Protein AF-0000000069866819 (afdb_homodimer)

pLDDT: mean 86.6, std 23.13, range [26.38, 98.94]

Solvent-accessible surface area (backbone atoms only — not comparable to full-atom values): 10575 Å² total; per-residue (Å²): 104,40,46,64,58,57,55,51,48,28,51,76,70,74,45,50,61,60,54,51,21,52,51,38,33,73,73,73,48,77,54,51,44,69,57,50,51,35,34,60,70,63,78,38,82,51,36,45,66,50,51,52,52,51,32,62,76,64,64,53,52,73,68,51,49,40,44,28,70,35,28,75,71,66,68,28,83,73,64,70,70,72,66,75,50,72,69,54,57,72,69,101,103,41,46,65,59,56,56,51,48,29,50,76,71,74,46,49,61,60,53,50,21,51,50,37,33,73,73,72,48,75,50,50,43,69,56,50,51,36,33,60,69,62,77,39,83,52,36,46,67,52,51,53,51,52,31,62,78,64,63,53,52,72,66,52,50,40,44,28,70,37,29,75,70,65,68,30,84,73,66,69,70,74,64,78,48,74,67,56,61,71,70,102

Nearest PDB structures (foldseek):
  6tri-assembly1_B  TM=8.977E-01  e=1.280E-01  Lactococcus phage TP901-1
  4yv6-assembly2_D  TM=6.745E-01  e=4.576E-01  Streptococcus dysgalactiae
  3u3w-assembly1_B  TM=6.789E-01  e=4.320E+00  Bacillus thuringiensis Bt407
  6tri-assembly1_B  TM=8.978E-01  e=9.702E-02  Lactococcus phage TP901-1
  4yv6-assembly2_D  TM=6.742E-01  e=4.676E-01  Streptococcus dysgalactiae

Radius of gyration: 17.64 Å; Cα contacts (8 Å, |Δi|>4): 171; chains: 2; bounding box: 29×53×37 Å

Foldseek 3Di:
DALVVLVVLCVVVVHDLQVVQVVCVVVPRHDHSVRVVCCSVVNDPDDPVRLVVSCVVSVPDPVRSCCRRPVVVVVPPPDPPPPCPVVVVVVD/DALVVLVVLCVVVVHDLQVVQVVCVVVPRHDHSVRVVCCSVVNDDDDPVRLVVSCVVSVPDPVRSCCRRPVVVVPPPPDPPPPCPVVPVVVD

Organism: Enterococcus faecalis (strain ATCC 700802 / V583) (NCBI:txid226185)

Sequence (184 aa):
MESNLIHSKLKMKGKNVEWLANEMTAYGQPISASTIYKKLKGEVVFKASDIKLISQLLDFNNEEIMTIFFSELVSKKTHISVERIVMNEKKYMESNLIHSKLKMKGKNVEWLANEMTAYGQPISASTIYKKLKGEVVFKASDIKLISQLLDFNNEEIMTIFFSELVSKKTHISVERIVMNEKKY

Structure (mmCIF, N/CA/C/O backbone):
data_AF-0000000069866819-model_v1
#
loop_
_entity.id
_entity.type
_entity.pdbx_description
1 polymer 'XRE family transcriptional regulator'
#
loop_
_atom_site.group_PDB
_atom_site.id
_atom_site.type_symbol
_atom_site.label_atom_id
_atom_site.label_alt_id
_atom_site.label_comp_id
_atom_site.label_asym_id
_atom_site.label_entity_id
_atom_site.label_seq_id
_atom_site.pdbx_PDB_ins_code
_atom_site.Cartn_x
_atom_site.Cartn_y
_atom_site.Cartn_z
_atom_site.occupancy
_atom_site.B_iso_or_equiv
_atom_site.auth_seq_id
_atom_site.auth_comp_id
_atom_site.auth_asym_id
_atom_site.auth_atom_id
_atom_site.pdbx_PDB_model_num
ATOM 1 N N . MET A 1 1 ? -0.366 -2.434 11.078 1 91.75 1 MET A N 1
ATOM 2 C CA . MET A 1 1 ? 0.025 -1.054 10.812 1 91.75 1 MET A CA 1
ATOM 3 C C . MET A 1 1 ? 0.403 -0.333 12.102 1 91.75 1 MET A C 1
ATOM 5 O O . MET A 1 1 ? -0.239 -0.526 13.133 1 91.75 1 MET A O 1
ATOM 9 N N . GLU A 1 2 ? 1.442 0.562 12.055 1 94.5 2 GLU A N 1
ATOM 10 C CA . GLU A 1 2 ? 1.855 1.392 13.18 1 94.5 2 GLU A CA 1
ATOM 11 C C . GLU A 1 2 ? 1.483 2.854 12.953 1 94.5 2 GLU A C 1
ATOM 13 O O . GLU A 1 2 ? 2.293 3.637 12.453 1 94.5 2 GLU A O 1
ATOM 18 N N . SER A 1 3 ? 0.307 3.201 13.344 1 97.06 3 SER A N 1
ATOM 19 C CA . SER A 1 3 ? -0.25 4.5 12.984 1 97.06 3 SER A CA 1
ATOM 20 C C . SER A 1 3 ? 0.337 5.613 13.844 1 97.06 3 SER A C 1
ATOM 22 O O . SER A 1 3 ? 0.206 6.793 13.516 1 97.06 3 SER A O 1
ATOM 24 N N . ASN A 1 4 ? 0.993 5.262 14.938 1 97.25 4 ASN A N 1
ATOM 25 C CA . ASN A 1 4 ? 1.521 6.262 15.859 1 97.25 4 ASN A CA 1
ATOM 26 C C . ASN A 1 4 ? 2.51 7.199 15.164 1 97.25 4 ASN A C 1
ATOM 28 O O . ASN A 1 4 ? 2.592 8.383 15.508 1 97.25 4 ASN A O 1
ATOM 32 N N . LEU A 1 5 ? 3.203 6.656 14.227 1 97.5 5 LEU A N 1
ATOM 33 C CA . LEU A 1 5 ? 4.184 7.469 13.508 1 97.5 5 LEU A CA 1
ATOM 34 C C . LEU A 1 5 ? 3.496 8.539 12.672 1 97.5 5 LEU A C 1
ATOM 36 O O . LEU A 1 5 ? 4.027 9.641 12.5 1 97.5 5 LEU A O 1
ATOM 40 N N . ILE A 1 6 ? 2.273 8.297 12.133 1 98.62 6 ILE A N 1
ATOM 41 C CA . ILE A 1 6 ? 1.514 9.297 11.383 1 98.62 6 ILE A CA 1
ATOM 42 C C . ILE A 1 6 ? 1.104 10.438 12.32 1 98.62 6 ILE A C 1
ATOM 44 O O . ILE A 1 6 ? 1.284 11.609 11.992 1 98.62 6 ILE A O 1
ATOM 48 N N . HIS A 1 7 ? 0.664 10.055 13.539 1 98.19 7 HIS A N 1
ATOM 49 C CA . HIS A 1 7 ? 0.282 11.062 14.523 1 98.19 7 HIS A CA 1
ATOM 50 C C . HIS A 1 7 ? 1.469 11.938 14.906 1 98.19 7 HIS A C 1
ATOM 52 O O . HIS A 1 7 ? 1.348 13.164 14.953 1 98.19 7 HIS A O 1
ATOM 58 N N . SER A 1 8 ? 2.592 11.273 15.117 1 98.06 8 SER A N 1
ATOM 59 C CA . SER A 1 8 ? 3.795 11.992 15.523 1 98.06 8 SER A CA 1
ATOM 60 C C . SER A 1 8 ? 4.254 12.953 14.438 1 98.06 8 SER A C 1
ATOM 62 O O . SER A 1 8 ? 4.602 14.102 14.727 1 98.06 8 SER A O 1
ATOM 64 N N . LYS A 1 9 ? 4.191 12.539 13.172 1 98.25 9 LYS A N 1
ATOM 65 C CA . LYS A 1 9 ? 4.617 13.375 12.055 1 98.25 9 LYS A CA 1
ATOM 66 C C . LYS A 1 9 ? 3.668 14.555 11.859 1 98.25 9 LYS A C 1
ATOM 68 O O . LYS A 1 9 ? 4.109 15.68 11.594 1 98.25 9 LYS A O 1
ATOM 73 N N . LEU A 1 10 ? 2.4 14.289 11.984 1 98.75 10 LEU A N 1
ATOM 74 C CA . LEU A 1 10 ? 1.421 15.375 11.914 1 98.75 10 LEU A CA 1
ATOM 75 C C . LEU A 1 10 ? 1.686 16.422 12.992 1 98.75 10 LEU A C 1
ATOM 77 O O . LEU A 1 10 ? 1.784 17.609 12.695 1 98.75 10 LEU A O 1
ATOM 81 N N . LYS A 1 11 ? 1.903 15.938 14.203 1 98.31 11 LYS A N 1
ATOM 82 C CA . LYS A 1 11 ? 2.137 16.844 15.328 1 98.31 11 LYS A CA 1
ATOM 83 C C . LYS A 1 11 ? 3.416 17.641 15.133 1 98.31 11 LYS A C 1
ATOM 85 O O . LYS A 1 11 ? 3.441 18.844 15.383 1 98.31 11 LYS A O 1
ATOM 90 N N . MET A 1 12 ? 4.457 17 14.672 1 98.31 12 MET A N 1
ATOM 91 C CA . MET A 1 12 ? 5.746 17.641 14.438 1 98.31 12 MET A CA 1
ATOM 92 C C . MET A 1 12 ? 5.609 18.766 13.422 1 98.31 12 MET A C 1
ATOM 94 O O . MET A 1 12 ? 6.328 19.766 13.5 1 98.31 12 MET A O 1
ATOM 98 N N . LYS A 1 13 ? 4.633 18.688 12.516 1 98.12 13 LYS A N 1
ATOM 99 C CA . LYS A 1 13 ? 4.422 19.688 11.469 1 98.12 13 LYS A CA 1
ATOM 100 C C . LYS A 1 13 ? 3.35 20.688 11.875 1 98.12 13 LYS A C 1
ATOM 102 O O . LYS A 1 13 ? 2.99 21.562 11.086 1 98.12 13 LYS A O 1
ATOM 107 N N . GLY A 1 14 ? 2.785 20.453 13.086 1 98.5 14 GLY A N 1
ATOM 108 C CA . GLY A 1 14 ? 1.709 21.312 13.562 1 98.5 14 GLY A CA 1
ATOM 109 C C . GLY A 1 14 ? 0.393 21.062 12.852 1 98.5 14 GLY A C 1
ATOM 110 O O . GLY A 1 14 ? -0.401 22 12.672 1 98.5 14 GLY A O 1
ATOM 111 N N . LYS A 1 15 ? 0.259 19.938 12.312 1 98.75 15 LYS A N 1
ATOM 112 C CA . LYS A 1 15 ? -0.926 19.562 11.547 1 98.75 15 LYS A CA 1
ATOM 113 C C . LYS A 1 15 ? -1.742 18.5 12.273 1 98.75 15 LYS A C 1
ATOM 115 O O . LYS A 1 15 ? -1.336 18.016 13.328 1 98.75 15 LYS A O 1
ATOM 120 N N . ASN A 1 16 ? -2.953 18.219 11.82 1 98.69 16 ASN A N 1
ATOM 121 C CA . ASN A 1 16 ? -3.83 17.188 12.352 1 98.69 16 ASN A CA 1
ATOM 122 C C . ASN A 1 16 ? -4.523 16.406 11.227 1 98.69 16 ASN A C 1
ATOM 124 O O . ASN A 1 16 ? -4.266 16.656 10.047 1 98.69 16 ASN A O 1
ATOM 128 N N . VAL A 1 17 ? -5.332 15.492 11.57 1 98.88 17 VAL A N 1
ATOM 129 C CA . VAL A 1 17 ? -5.98 14.609 10.602 1 98.88 17 VAL A CA 1
ATOM 130 C C . VAL A 1 17 ? -6.918 15.414 9.711 1 98.88 17 VAL A C 1
ATOM 132 O O . VAL A 1 17 ? -7.055 15.133 8.523 1 98.88 17 VAL A O 1
ATOM 135 N N . GLU A 1 18 ? -7.523 16.453 10.234 1 98.88 18 GLU A N 1
ATOM 136 C CA . GLU A 1 18 ? -8.367 17.328 9.438 1 98.88 18 GLU A CA 1
ATOM 137 C C . GLU A 1 18 ? -7.57 17.984 8.312 1 98.88 18 GLU A C 1
ATOM 139 O O . GLU A 1 18 ? -8.039 18.062 7.172 1 98.88 18 GLU A O 1
ATOM 144 N N . TRP A 1 19 ? -6.473 18.469 8.633 1 98.94 19 TRP A N 1
ATOM 145 C CA . TRP A 1 19 ? -5.582 19.062 7.637 1 98.94 19 TRP A CA 1
ATOM 146 C C . TRP A 1 19 ? -5.215 18.031 6.57 1 98.94 19 TRP A C 1
ATOM 148 O O . TRP A 1 19 ? -5.242 18.328 5.375 1 98.94 19 TRP A O 1
ATOM 158 N N . LEU A 1 20 ? -4.855 16.797 7.012 1 98.94 20 LEU A N 1
ATOM 159 C CA . LEU A 1 20 ? -4.473 15.734 6.102 1 98.94 20 LEU A CA 1
ATOM 160 C C . LEU A 1 20 ? -5.598 15.43 5.113 1 98.94 20 LEU A C 1
ATOM 162 O O . LEU A 1 20 ? -5.359 15.328 3.908 1 98.94 20 LEU A O 1
ATOM 166 N N . ALA A 1 21 ? -6.789 15.305 5.617 1 98.88 21 ALA A N 1
ATOM 167 C CA . ALA A 1 21 ? -7.961 15.047 4.781 1 98.88 21 ALA A CA 1
ATOM 168 C C . ALA A 1 21 ? -8.141 16.141 3.736 1 98.88 21 ALA A C 1
ATOM 170 O O . ALA A 1 21 ? -8.375 15.859 2.561 1 98.88 21 ALA A O 1
ATOM 171 N N . ASN A 1 22 ? -8.008 17.406 4.191 1 98.81 22 ASN A N 1
ATOM 172 C CA . ASN A 1 22 ? -8.164 18.547 3.301 1 98.81 22 ASN A CA 1
ATOM 173 C C . ASN A 1 22 ? -7.09 18.547 2.211 1 98.81 22 ASN A C 1
ATOM 175 O O . ASN A 1 22 ? -7.391 18.797 1.043 1 98.81 22 ASN A O 1
ATOM 179 N N . GLU A 1 23 ? -5.887 18.266 2.586 1 98.81 23 GLU A N 1
ATOM 180 C CA . GLU A 1 23 ? -4.789 18.25 1.625 1 98.81 23 GLU A CA 1
ATOM 181 C C . GLU A 1 23 ? -4.965 17.141 0.599 1 98.81 23 GLU A C 1
ATOM 183 O O . GLU A 1 23 ? -4.785 17.359 -0.601 1 98.81 23 GLU A O 1
ATOM 188 N N . MET A 1 24 ? -5.312 15.969 1.099 1 98.81 24 MET A N 1
ATOM 189 C CA . MET A 1 24 ? -5.527 14.859 0.174 1 98.81 24 MET A CA 1
ATOM 190 C C . MET A 1 24 ? -6.637 15.188 -0.82 1 98.81 24 MET A C 1
ATOM 192 O O . MET A 1 24 ? -6.496 14.938 -2.02 1 98.81 24 MET A O 1
ATOM 196 N N . THR A 1 25 ? -7.707 15.789 -0.297 1 98.81 25 THR A N 1
ATOM 197 C CA . THR A 1 25 ? -8.82 16.172 -1.154 1 98.81 25 THR A CA 1
ATOM 198 C C . THR A 1 25 ? -8.383 17.219 -2.18 1 98.81 25 THR A C 1
ATOM 200 O O . THR A 1 25 ? -8.742 17.125 -3.355 1 98.81 25 THR A O 1
ATOM 203 N N . ALA A 1 26 ? -7.547 18.125 -1.768 1 98.62 26 ALA A N 1
ATOM 204 C CA . ALA A 1 26 ? -7.047 19.188 -2.646 1 98.62 26 ALA A CA 1
ATOM 205 C C . ALA A 1 26 ? -6.168 18.609 -3.752 1 98.62 26 ALA A C 1
ATOM 207 O O . ALA A 1 26 ? -6.137 19.125 -4.867 1 98.62 26 ALA A O 1
ATOM 208 N N . TYR A 1 27 ? -5.531 17.484 -3.455 1 98.06 27 TYR A N 1
ATOM 209 C CA . TYR A 1 27 ? -4.629 16.859 -4.414 1 98.06 27 TYR A CA 1
ATOM 210 C C . TYR A 1 27 ? -5.363 15.836 -5.266 1 98.06 27 TYR A C 1
ATOM 212 O O . TYR A 1 27 ? -4.738 15.062 -5.996 1 98.06 27 TYR A O 1
ATOM 220 N N . GLY A 1 28 ? -6.656 15.742 -5.07 1 96.94 28 GLY A N 1
ATOM 221 C CA . GLY A 1 28 ? -7.465 14.961 -5.988 1 96.94 28 GLY A CA 1
ATOM 222 C C . GLY A 1 28 ? -7.828 13.594 -5.445 1 96.94 28 GLY A C 1
ATOM 223 O O . GLY A 1 28 ? -8.211 12.695 -6.199 1 96.94 28 GLY A O 1
ATOM 224 N N . GLN A 1 29 ? -7.633 13.398 -4.164 1 98.25 29 GLN A N 1
ATOM 225 C CA . GLN A 1 29 ? -8.031 12.164 -3.494 1 98.25 29 GLN A CA 1
ATOM 226 C C . GLN A 1 29 ? -8.992 12.453 -2.342 1 98.25 29 GLN A C 1
ATOM 228 O O . GLN A 1 29 ? -8.578 12.492 -1.181 1 98.25 29 GLN A O 1
ATOM 233 N N . PRO A 1 30 ? -10.211 12.641 -2.689 1 98.62 30 PRO A N 1
ATOM 234 C CA . PRO A 1 30 ? -11.188 13.016 -1.666 1 98.62 30 PRO A CA 1
ATOM 235 C C . PRO A 1 30 ? -11.312 11.969 -0.56 1 98.62 30 PRO A C 1
ATOM 237 O O . PRO A 1 30 ? -11.469 10.781 -0.844 1 98.62 30 PRO A O 1
ATOM 240 N N . ILE A 1 31 ? -11.289 12.477 0.654 1 98.81 31 ILE A N 1
ATOM 241 C CA . ILE A 1 31 ? -11.391 11.602 1.817 1 98.81 31 ILE A CA 1
ATOM 242 C C . ILE A 1 31 ? -11.773 12.414 3.049 1 98.81 31 ILE A C 1
ATOM 244 O O . ILE A 1 31 ? -11.336 13.562 3.203 1 98.81 31 ILE A O 1
ATOM 248 N N . SER A 1 32 ? -12.57 11.922 3.92 1 98.88 32 SER A N 1
ATOM 249 C CA . SER A 1 32 ? -12.961 12.617 5.145 1 98.88 32 SER A CA 1
ATOM 250 C C . SER A 1 32 ? -12.016 12.289 6.293 1 98.88 32 SER A C 1
ATOM 252 O O . SER A 1 32 ? -11.375 11.234 6.297 1 98.88 32 SER A O 1
ATOM 254 N N . ALA A 1 33 ? -12 13.18 7.309 1 98.75 33 ALA A N 1
ATOM 255 C CA . ALA A 1 33 ? -11.242 12.906 8.523 1 98.75 33 ALA A CA 1
ATOM 256 C C . ALA A 1 33 ? -11.727 11.625 9.203 1 98.75 33 ALA A C 1
ATOM 258 O O . ALA A 1 33 ? -10.922 10.836 9.688 1 98.75 33 ALA A O 1
ATOM 259 N N . SER A 1 34 ? -12.992 11.43 9.203 1 98.81 34 SER A N 1
ATOM 260 C CA . SER A 1 34 ? -13.57 10.234 9.812 1 98.81 34 SER A CA 1
ATOM 261 C C . SER A 1 34 ? -13.031 8.969 9.148 1 98.81 34 SER A C 1
ATOM 263 O O . SER 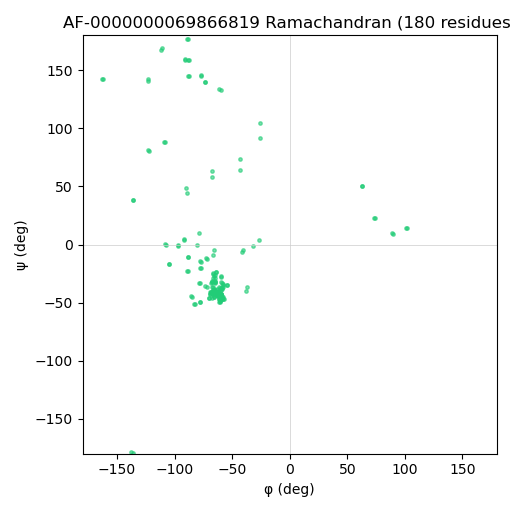A 1 34 ? -12.711 7.992 9.836 1 98.81 34 SER A O 1
ATOM 265 N N . THR A 1 35 ? -12.922 8.953 7.816 1 98.75 35 THR A N 1
ATOM 266 C CA . THR A 1 35 ? -12.398 7.805 7.094 1 98.75 35 THR A CA 1
ATOM 267 C C . THR A 1 35 ? -10.914 7.598 7.402 1 98.75 35 THR A C 1
ATOM 269 O O . THR A 1 35 ? -10.469 6.461 7.57 1 98.75 35 THR A O 1
ATOM 272 N N . ILE A 1 36 ? -10.156 8.703 7.512 1 98.81 36 ILE A N 1
ATOM 273 C CA . ILE A 1 36 ? -8.742 8.594 7.84 1 98.81 36 ILE A CA 1
ATOM 274 C C . ILE A 1 36 ? -8.578 7.977 9.227 1 98.81 36 ILE A C 1
ATOM 276 O O . ILE A 1 36 ? -7.734 7.098 9.43 1 98.81 36 ILE A O 1
ATOM 280 N N . TYR A 1 37 ? -9.414 8.383 10.18 1 98.62 37 TYR A N 1
ATOM 281 C CA . TYR A 1 37 ? -9.344 7.805 11.516 1 98.62 37 TYR A CA 1
ATOM 282 C C . TYR A 1 37 ? -9.625 6.309 11.477 1 98.62 37 TYR A C 1
ATOM 284 O O . TYR A 1 37 ? -8.961 5.527 12.164 1 98.62 37 TYR A O 1
ATOM 292 N N . LYS A 1 38 ? -10.625 5.898 10.719 1 98.69 38 LYS A N 1
ATOM 293 C CA . LYS A 1 38 ? -10.945 4.48 10.594 1 98.69 38 LYS A CA 1
ATOM 294 C C . LYS A 1 38 ? -9.773 3.705 9.992 1 98.69 38 LYS A C 1
ATOM 296 O O . LYS A 1 38 ? -9.516 2.561 10.367 1 98.69 38 LYS A O 1
ATOM 301 N N . LYS A 1 39 ? -9.094 4.34 9.055 1 98.56 39 LYS A N 1
ATOM 302 C CA . LYS A 1 39 ? -7.918 3.709 8.461 1 98.56 39 LYS A CA 1
ATOM 303 C C . LYS A 1 39 ? -6.781 3.598 9.477 1 98.56 39 LYS A C 1
ATOM 305 O O . LYS A 1 39 ? -6.137 2.553 9.578 1 98.56 39 LYS A O 1
ATOM 310 N N . LEU A 1 40 ? -6.609 4.641 10.234 1 98.44 40 LEU A N 1
ATOM 311 C CA . LEU A 1 40 ? -5.543 4.664 11.227 1 98.44 40 LEU A CA 1
ATOM 312 C C . LEU A 1 40 ? -5.801 3.645 12.328 1 98.44 40 LEU A C 1
ATOM 314 O O . LEU A 1 40 ? -4.863 3.107 12.922 1 98.44 40 LEU A O 1
ATOM 318 N N . LYS A 1 41 ? -7.07 3.318 12.5 1 97.44 41 LYS A N 1
ATOM 319 C CA . LYS A 1 41 ? -7.453 2.316 13.492 1 97.44 41 LYS A CA 1
ATOM 320 C C . LYS A 1 41 ? -7.43 0.914 12.898 1 97.44 41 LYS A C 1
ATOM 322 O O . LYS A 1 41 ? -7.586 -0.076 13.617 1 97.44 41 LYS A O 1
ATOM 327 N N . GLY A 1 42 ? -7.301 0.832 11.672 1 97.12 42 GLY A N 1
ATOM 328 C CA . GLY A 1 42 ? -7.234 -0.463 11.008 1 97.12 42 GLY A CA 1
ATOM 329 C C . GLY A 1 42 ? -8.594 -0.998 10.609 1 97.12 42 GLY A C 1
ATOM 330 O O . GLY A 1 42 ? -8.719 -2.16 10.211 1 97.12 42 GLY A O 1
ATOM 331 N N . GLU A 1 43 ? -9.594 -0.216 10.711 1 97.81 43 GLU A N 1
ATOM 332 C CA . GLU A 1 43 ? -10.953 -0.635 10.352 1 97.81 43 GLU A CA 1
ATOM 333 C C . GLU A 1 43 ? -11.156 -0.611 8.844 1 97.81 43 GLU A C 1
ATOM 335 O O . GLU A 1 43 ? -11.945 -1.396 8.305 1 97.81 43 GLU A O 1
ATOM 340 N N . VAL A 1 44 ? -10.523 0.297 8.172 1 97.94 44 VAL A N 1
ATOM 341 C CA . VAL A 1 44 ? -10.516 0.427 6.723 1 97.94 44 VAL A CA 1
ATOM 342 C C . VAL A 1 44 ? -9.078 0.384 6.207 1 97.94 44 VAL A C 1
ATOM 344 O O . VAL A 1 44 ? -8.172 0.96 6.816 1 97.94 44 VAL A O 1
ATOM 347 N N . VAL A 1 45 ? -8.844 -0.255 5.105 1 97.75 45 VAL A N 1
ATOM 348 C CA . VAL A 1 45 ? -7.5 -0.475 4.578 1 97.75 45 VAL A CA 1
ATOM 349 C C . VAL A 1 45 ? -7.086 0.707 3.705 1 97.75 45 VAL A C 1
ATOM 351 O O . VAL A 1 45 ? -7.906 1.253 2.961 1 97.75 45 VAL A O 1
ATOM 354 N N . PHE A 1 46 ? -5.828 1.088 3.703 1 98.62 46 PHE A N 1
ATOM 355 C CA . PHE A 1 46 ? -5.27 2.104 2.818 1 98.62 46 PHE A CA 1
ATOM 356 C C . PHE A 1 46 ? -5.051 1.541 1.42 1 98.62 46 PHE A C 1
ATOM 358 O O . PHE A 1 46 ? -4.633 0.391 1.266 1 98.62 46 PHE A O 1
ATOM 365 N N . LYS A 1 47 ? -5.25 2.424 0.47 1 98.38 47 LYS A N 1
ATOM 366 C CA . LYS A 1 47 ? -4.805 2.141 -0.891 1 98.38 47 LYS A CA 1
ATOM 367 C C . LYS A 1 47 ? -3.365 2.598 -1.104 1 98.38 47 LYS A C 1
ATOM 369 O O . LYS A 1 47 ? -2.883 3.49 -0.405 1 98.38 47 LYS A O 1
ATOM 374 N N . ALA A 1 48 ? -2.771 2.006 -2.105 1 98.62 48 ALA A N 1
ATOM 375 C CA . ALA A 1 48 ? -1.411 2.422 -2.441 1 98.62 48 ALA A CA 1
ATOM 376 C C . ALA A 1 48 ? -1.356 3.912 -2.764 1 98.62 48 ALA A C 1
ATOM 378 O O . ALA A 1 48 ? -0.387 4.594 -2.42 1 98.62 48 ALA A O 1
ATOM 379 N N . SER A 1 49 ? -2.4 4.402 -3.363 1 98.12 49 SER A N 1
ATOM 380 C CA . SER A 1 49 ? -2.439 5.82 -3.697 1 98.12 49 SER A CA 1
ATOM 381 C C . SER A 1 49 ? -2.496 6.684 -2.441 1 98.12 49 SER A C 1
ATOM 383 O O . SER A 1 49 ? -1.897 7.758 -2.393 1 98.12 49 SER A O 1
ATOM 385 N N . ASP A 1 50 ? -3.236 6.18 -1.425 1 98.31 50 ASP A N 1
ATOM 386 C CA . ASP A 1 50 ? -3.256 6.859 -0.135 1 98.31 50 ASP A CA 1
ATOM 387 C C . ASP A 1 50 ? -1.857 6.922 0.476 1 98.31 50 ASP A C 1
ATOM 389 O O . ASP A 1 50 ? -1.405 7.988 0.899 1 98.31 50 ASP A O 1
ATOM 393 N N . ILE A 1 51 ? -1.271 5.828 0.458 1 98.75 51 ILE A N 1
ATOM 394 C CA . ILE A 1 51 ? 0.04 5.672 1.08 1 98.75 51 ILE A CA 1
ATOM 395 C C . ILE A 1 51 ? 1.048 6.598 0.398 1 98.75 51 ILE A C 1
ATOM 397 O O . ILE A 1 51 ? 1.811 7.297 1.068 1 98.75 51 ILE A O 1
ATOM 401 N N . LYS A 1 52 ? 0.984 6.629 -0.903 1 98.25 52 LYS A N 1
ATOM 402 C CA . LYS A 1 52 ? 1.894 7.48 -1.664 1 98.25 52 LYS A CA 1
ATOM 403 C C . LYS A 1 52 ? 1.7 8.953 -1.303 1 98.25 52 LYS A C 1
ATOM 405 O O . LYS A 1 52 ? 2.664 9.648 -0.97 1 98.25 52 LYS A O 1
ATOM 410 N N . LEU A 1 53 ? 0.474 9.398 -1.315 1 98.56 53 LEU A N 1
ATOM 411 C CA . LEU A 1 53 ? 0.198 10.812 -1.108 1 98.56 53 LEU A CA 1
ATOM 412 C C . LEU A 1 53 ? 0.5 11.219 0.33 1 98.56 53 LEU A C 1
ATOM 414 O O . LEU A 1 53 ? 1.109 12.266 0.568 1 98.56 53 LEU A O 1
ATOM 418 N N . ILE A 1 54 ? 0.11 10.383 1.231 1 98.75 54 ILE A N 1
ATOM 419 C CA . ILE A 1 54 ? 0.374 10.688 2.635 1 98.75 54 ILE A CA 1
ATOM 420 C C . ILE A 1 54 ? 1.88 10.734 2.877 1 98.75 54 ILE A C 1
ATOM 422 O O . ILE A 1 54 ? 2.371 11.594 3.609 1 98.75 54 ILE A O 1
ATOM 426 N N . SER A 1 55 ? 2.582 9.773 2.291 1 98.56 55 SER A N 1
ATOM 427 C CA . SER A 1 55 ? 4.031 9.727 2.445 1 98.56 55 SER A CA 1
ATOM 428 C C . SER A 1 55 ? 4.688 11 1.93 1 98.56 55 SER A C 1
ATOM 430 O O . SER A 1 55 ? 5.645 11.5 2.525 1 98.56 55 SER A O 1
ATOM 432 N N . GLN A 1 56 ? 4.184 11.531 0.868 1 97.94 56 GLN A N 1
ATOM 433 C CA . GLN A 1 56 ? 4.699 12.781 0.314 1 97.94 56 GLN A CA 1
ATOM 434 C C . GLN A 1 56 ? 4.359 13.961 1.216 1 97.94 56 GLN A C 1
ATOM 436 O O . GLN A 1 56 ? 5.211 14.805 1.489 1 97.94 56 GLN A O 1
ATOM 441 N N . LEU A 1 57 ? 3.133 14.047 1.67 1 98.38 57 LEU A N 1
ATOM 442 C CA . LEU A 1 57 ? 2.666 15.164 2.492 1 98.38 57 LEU A CA 1
ATOM 443 C C . LEU A 1 57 ? 3.398 15.195 3.83 1 98.38 57 LEU A C 1
ATOM 445 O O . LEU A 1 57 ? 3.68 16.266 4.363 1 98.38 57 LEU A O 1
ATOM 449 N N . LEU A 1 58 ? 3.766 14 4.328 1 98.44 58 LEU A N 1
ATOM 450 C CA . LEU A 1 58 ? 4.367 13.922 5.652 1 98.44 58 LEU A CA 1
ATOM 451 C C . LEU A 1 58 ? 5.855 13.609 5.559 1 98.44 58 LEU A C 1
ATOM 453 O O . LEU A 1 58 ? 6.527 13.445 6.582 1 98.44 58 LEU A O 1
ATOM 457 N N . ASP A 1 59 ? 6.355 13.461 4.375 1 97.31 59 ASP A N 1
ATOM 458 C CA . ASP A 1 59 ? 7.777 13.273 4.098 1 97.31 59 ASP A CA 1
ATOM 459 C C . ASP A 1 59 ? 8.289 11.984 4.73 1 97.31 59 ASP A C 1
ATOM 461 O O . ASP A 1 59 ? 9.297 11.992 5.449 1 97.31 59 ASP A O 1
ATOM 465 N N . PHE A 1 60 ? 7.609 10.891 4.504 1 97.94 60 PHE A N 1
ATOM 466 C CA . PHE A 1 60 ? 8.07 9.594 4.977 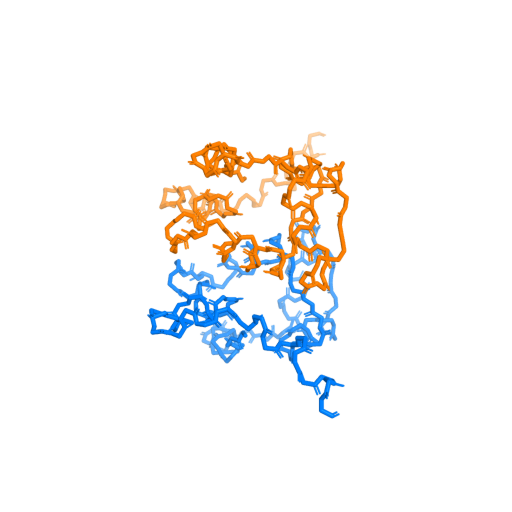1 97.94 60 PHE A CA 1
ATOM 467 C C . PHE A 1 60 ? 9.25 9.102 4.145 1 97.94 60 PHE A C 1
ATOM 469 O O . PHE A 1 60 ? 9.273 9.281 2.926 1 97.94 60 PHE A O 1
ATOM 476 N N . ASN A 1 61 ? 10.195 8.531 4.816 1 96.5 61 ASN A N 1
ATOM 477 C CA . ASN A 1 61 ? 11.18 7.77 4.062 1 96.5 61 ASN A CA 1
ATOM 478 C C . ASN A 1 61 ? 10.742 6.32 3.869 1 96.5 61 ASN A C 1
ATOM 480 O O . ASN A 1 61 ? 9.695 5.91 4.379 1 96.5 61 ASN A O 1
ATOM 484 N N . ASN A 1 62 ? 11.508 5.531 3.148 1 96.38 62 ASN A N 1
ATOM 485 C CA . ASN A 1 62 ? 11.133 4.164 2.809 1 96.38 62 ASN A CA 1
ATOM 486 C C . ASN A 1 62 ? 10.93 3.312 4.059 1 96.38 62 ASN A C 1
ATOM 488 O O . ASN A 1 62 ? 10 2.508 4.125 1 96.38 62 ASN A O 1
ATOM 492 N N . GLU A 1 63 ? 11.805 3.432 5.012 1 95.88 63 GLU A N 1
ATOM 493 C CA . GLU A 1 63 ? 11.703 2.658 6.246 1 95.88 63 GLU A CA 1
ATOM 494 C C . GLU A 1 63 ? 10.422 2.994 7.004 1 95.88 63 GLU A C 1
ATOM 496 O O . GLU A 1 63 ? 9.773 2.109 7.57 1 95.88 63 GLU A O 1
ATOM 501 N N . GLU A 1 64 ? 10.086 4.27 7.043 1 97.5 64 GLU A N 1
ATOM 502 C CA . GLU A 1 64 ? 8.859 4.695 7.707 1 97.5 64 GLU A CA 1
ATOM 503 C C . GLU A 1 64 ? 7.629 4.109 7.023 1 97.5 64 GLU A C 1
ATOM 505 O O . GLU A 1 64 ? 6.707 3.635 7.695 1 97.5 64 GLU A O 1
ATOM 510 N N . ILE A 1 65 ? 7.621 4.129 5.68 1 98.5 65 ILE A N 1
ATOM 511 C CA . ILE A 1 65 ? 6.496 3.584 4.926 1 98.5 65 ILE A CA 1
ATOM 512 C C . ILE A 1 65 ? 6.309 2.109 5.277 1 98.5 65 ILE A C 1
ATOM 514 O O . ILE A 1 65 ? 5.195 1.677 5.594 1 98.5 65 ILE A O 1
ATOM 518 N N . MET A 1 66 ? 7.406 1.36 5.301 1 98.12 66 MET A N 1
ATOM 519 C CA . MET A 1 66 ? 7.332 -0.065 5.609 1 98.12 66 MET A CA 1
ATOM 520 C C . MET A 1 66 ? 6.887 -0.286 7.051 1 98.12 66 MET A C 1
ATOM 522 O O . MET A 1 66 ? 6.035 -1.135 7.32 1 98.12 66 MET A O 1
ATOM 526 N N . THR A 1 67 ? 7.426 0.497 7.973 1 97 67 THR A N 1
ATOM 527 C CA . THR A 1 67 ? 7.113 0.364 9.391 1 97 67 THR A CA 1
ATOM 528 C C . THR A 1 67 ? 5.652 0.716 9.656 1 97 67 THR A C 1
ATOM 530 O O . THR A 1 67 ? 4.977 0.04 10.438 1 97 67 THR A O 1
ATOM 533 N N . ILE A 1 68 ? 5.121 1.71 9 1 98.19 68 ILE A N 1
ATOM 534 C CA . ILE A 1 68 ? 3.773 2.205 9.266 1 98.19 68 ILE A CA 1
ATOM 535 C C . ILE A 1 68 ? 2.744 1.277 8.625 1 98.19 68 ILE A C 1
ATOM 537 O O . ILE A 1 68 ? 1.853 0.766 9.305 1 98.19 68 ILE A O 1
ATOM 541 N N . PHE A 1 69 ? 2.902 0.935 7.359 1 98.19 69 PHE A N 1
ATOM 542 C CA . PHE A 1 69 ? 1.812 0.325 6.609 1 98.19 69 PHE A CA 1
ATOM 543 C C . PHE A 1 69 ? 2.047 -1.17 6.43 1 98.19 69 PHE A C 1
ATOM 545 O O . PHE A 1 69 ? 1.117 -1.916 6.113 1 98.19 69 PHE A O 1
ATOM 552 N N . PHE A 1 70 ? 3.354 -1.621 6.652 1 97.88 70 PHE A N 1
ATOM 553 C CA . PHE A 1 70 ? 3.689 -3.014 6.379 1 97.88 70 PHE A CA 1
ATOM 554 C C . PHE A 1 70 ? 4.543 -3.596 7.5 1 97.88 70 PHE A C 1
ATOM 556 O O . PHE A 1 70 ? 5.48 -4.352 7.246 1 97.88 70 PHE A O 1
ATOM 563 N N . SER A 1 71 ? 4.227 -3.223 8.68 1 95.62 71 SER A N 1
ATOM 564 C CA . SER A 1 71 ? 5.016 -3.602 9.852 1 95.62 71 SER A CA 1
ATOM 565 C C . SER A 1 71 ? 5.184 -5.117 9.938 1 95.62 71 SER A C 1
ATOM 567 O O . SER A 1 71 ? 6.234 -5.605 10.359 1 95.62 71 SER A O 1
ATOM 569 N N . GLU A 1 72 ? 4.152 -5.883 9.516 1 93.12 72 GLU A N 1
ATOM 570 C CA . GLU A 1 72 ? 4.188 -7.34 9.57 1 93.12 72 GLU A CA 1
ATOM 571 C C . GLU A 1 72 ? 5.277 -7.898 8.656 1 93.12 72 GLU A C 1
ATOM 573 O O . GLU A 1 72 ? 5.754 -9.016 8.867 1 93.12 72 GLU A O 1
ATOM 578 N N . LEU A 1 73 ? 5.621 -7.078 7.66 1 94.75 73 LEU A N 1
ATOM 579 C CA . LEU A 1 73 ? 6.625 -7.539 6.707 1 94.75 73 LEU A CA 1
ATOM 580 C C . LEU A 1 73 ? 8.031 -7.172 7.176 1 94.75 73 LEU A C 1
ATOM 582 O O . LEU A 1 73 ? 9.016 -7.73 6.691 1 94.75 73 LEU A O 1
ATOM 586 N N . VAL A 1 74 ? 8.148 -6.234 7.973 1 89 74 VAL A N 1
ATOM 587 C CA . VAL A 1 74 ? 9.43 -5.793 8.5 1 89 74 VAL A CA 1
ATOM 588 C C . VAL A 1 74 ? 9.805 -6.629 9.719 1 89 74 VAL A C 1
ATOM 590 O O . VAL A 1 74 ? 10.992 -6.879 9.969 1 89 74 VAL A O 1
ATOM 593 N N . SER A 1 75 ? 8.93 -6.875 10.594 1 71.12 75 SER A N 1
ATOM 594 C CA . SER A 1 75 ? 9.172 -7.629 11.812 1 71.12 75 SER A CA 1
ATOM 595 C C . SER A 1 75 ? 9.516 -9.086 11.508 1 71.12 75 SER A C 1
ATOM 597 O O . SER A 1 75 ? 10.117 -9.773 12.336 1 71.12 75 SER A O 1
ATOM 599 N N . LYS A 1 76 ? 9.008 -9.664 10.289 1 56.03 76 LYS A N 1
ATOM 600 C CA . LYS A 1 76 ? 9.047 -11.102 10.031 1 56.03 76 LYS A CA 1
ATOM 601 C C . LYS A 1 76 ? 10.484 -11.586 9.875 1 56.03 76 LYS A C 1
ATOM 603 O O . LYS A 1 76 ? 10.719 -12.75 9.539 1 56.03 76 LYS A O 1
ATOM 608 N N . LYS A 1 77 ? 11.625 -10.984 9.781 1 47.91 77 LYS A N 1
ATOM 609 C CA . LYS A 1 77 ? 12.586 -12.062 9.57 1 47.91 77 LYS A CA 1
ATOM 610 C C . LYS A 1 77 ? 12.211 -13.297 10.375 1 47.91 77 LYS A C 1
ATOM 612 O O . LYS A 1 77 ? 12.586 -14.422 10.008 1 47.91 77 LYS A O 1
ATOM 617 N N . THR A 1 78 ? 11.711 -13.242 11.5 1 39.28 78 THR A N 1
ATOM 618 C CA . THR A 1 78 ? 11.695 -14.5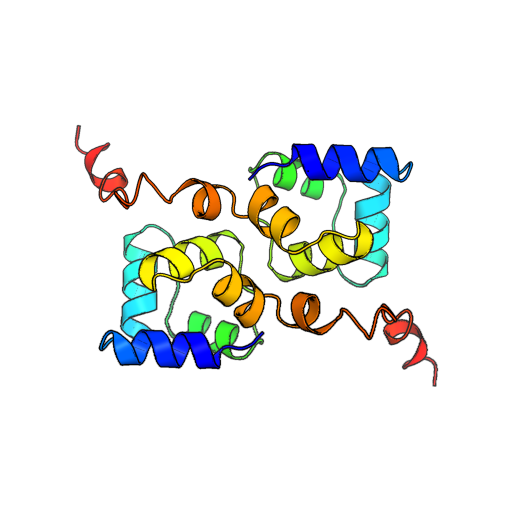16 12.219 1 39.28 78 THR A CA 1
ATOM 619 C C . THR A 1 78 ? 10.492 -15.352 11.797 1 39.28 78 THR A C 1
ATOM 621 O O . THR A 1 78 ? 10.586 -16.578 11.719 1 39.28 78 THR A O 1
ATOM 624 N N . HIS A 1 79 ? 9.219 -14.773 11.828 1 39.75 79 HIS A N 1
ATOM 625 C CA . HIS A 1 79 ? 8.109 -15.711 11.969 1 39.75 79 HIS A CA 1
ATOM 626 C C . HIS A 1 79 ? 7.602 -16.172 10.602 1 39.75 79 HIS A C 1
ATOM 628 O O . HIS A 1 79 ? 6.867 -15.445 9.93 1 39.75 79 HIS A O 1
ATOM 634 N N . ILE A 1 80 ? 8.352 -16.578 9.688 1 38.84 80 ILE A N 1
ATOM 635 C CA . ILE A 1 80 ? 7.863 -17.047 8.391 1 38.84 80 ILE A CA 1
ATOM 636 C C . ILE A 1 80 ? 6.605 -17.891 8.594 1 38.84 80 ILE A C 1
ATOM 638 O O . ILE A 1 80 ? 6.305 -18.766 7.781 1 38.84 80 ILE A O 1
ATOM 642 N N . SER A 1 81 ? 6.102 -18.219 9.742 1 39.09 81 SER A N 1
ATOM 643 C CA . SER A 1 81 ? 5.012 -19.188 9.641 1 39.09 81 SER A CA 1
ATOM 644 C C . SER A 1 81 ? 3.793 -18.578 8.961 1 39.09 81 SER A C 1
ATOM 646 O O . SER A 1 81 ? 3.15 -17.688 9.516 1 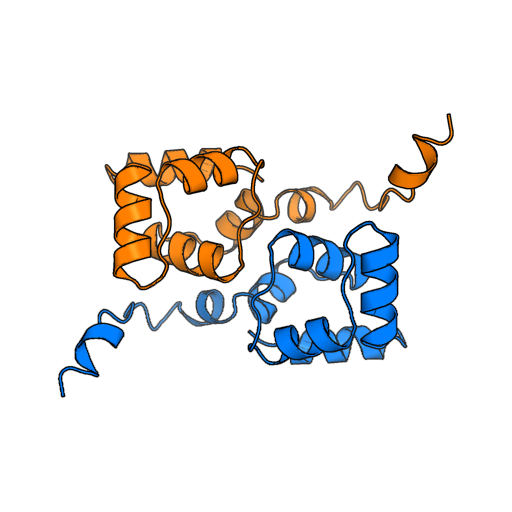39.09 81 SER A O 1
ATOM 648 N N . VAL A 1 82 ? 3.844 -18.078 7.766 1 39.91 82 VAL A N 1
ATOM 649 C CA . VAL A 1 82 ? 2.564 -17.797 7.125 1 39.91 82 VAL A CA 1
ATOM 650 C C . VAL A 1 82 ? 1.481 -18.703 7.711 1 39.91 82 VAL A C 1
ATOM 652 O O . VAL A 1 82 ? 1.603 -19.938 7.68 1 39.91 82 VAL A O 1
ATOM 655 N N . GLU A 1 83 ? 0.624 -18.266 8.531 1 38.66 83 GLU A N 1
ATOM 656 C CA . GLU A 1 83 ? -0.566 -18.891 9.094 1 38.66 83 GLU A CA 1
ATOM 657 C C . GLU A 1 83 ? -1.348 -19.641 8.023 1 38.66 83 GLU A C 1
ATOM 659 O O . GLU A 1 83 ? -1.875 -19.047 7.086 1 38.66 83 GLU A O 1
ATOM 664 N N . ARG A 1 84 ? -0.991 -20.703 7.305 1 38.47 84 ARG A N 1
ATOM 665 C CA . ARG A 1 84 ? -1.955 -21.797 7.285 1 38.47 84 ARG A CA 1
ATOM 666 C C . ARG A 1 84 ? -2.738 -21.875 8.594 1 38.47 84 ARG A C 1
ATOM 668 O O . ARG A 1 84 ? -3.52 -22.797 8.812 1 38.47 84 ARG A O 1
ATOM 675 N N . ILE A 1 85 ? -2.529 -21.062 9.594 1 40.69 85 ILE A N 1
ATOM 676 C CA . ILE A 1 85 ? -3.119 -21.016 10.93 1 40.69 85 ILE A CA 1
ATOM 677 C C . ILE A 1 85 ? -4.547 -20.484 10.844 1 40.69 85 ILE A C 1
ATOM 679 O O . ILE A 1 85 ? -5.391 -20.812 11.68 1 40.69 85 ILE A O 1
ATOM 683 N N . VAL A 1 86 ? -4.941 -19.562 10.016 1 38.81 86 VAL A N 1
ATOM 684 C CA . VAL A 1 86 ? -6.332 -19.125 10.023 1 38.81 86 VAL A CA 1
ATOM 685 C C . VAL A 1 86 ? -7.254 -20.312 9.75 1 38.81 86 VAL A C 1
ATOM 687 O O . VAL A 1 86 ? -8.445 -20.266 10.07 1 38.81 86 VAL A O 1
ATOM 690 N N . MET A 1 87 ? -6.902 -21.219 8.891 1 36.06 87 MET A N 1
ATOM 691 C CA . MET A 1 87 ? -7.82 -22.344 8.68 1 36.06 87 MET A CA 1
ATOM 692 C C . MET A 1 87 ? -7.895 -23.219 9.922 1 36.06 87 MET A C 1
ATOM 694 O O . MET A 1 87 ? -8.836 -24 10.078 1 36.06 87 MET A O 1
ATOM 698 N N . ASN A 1 88 ? -6.852 -23.328 10.664 1 34.81 88 ASN A N 1
ATOM 699 C CA . ASN A 1 88 ? -7.023 -24.297 11.742 1 34.81 88 ASN A CA 1
ATOM 700 C C . ASN A 1 88 ? -7.844 -23.719 12.891 1 34.81 88 ASN A C 1
ATOM 702 O O . ASN A 1 88 ? -8.016 -24.375 13.922 1 34.81 88 ASN A O 1
ATOM 706 N N . GLU A 1 89 ? -7.957 -22.5 13.023 1 33.62 89 GLU A N 1
ATOM 707 C CA . GLU A 1 89 ? -8.672 -22.078 14.219 1 33.62 89 GLU A CA 1
ATOM 708 C C . GLU A 1 89 ? -10.141 -22.484 14.164 1 33.62 89 GLU A C 1
ATOM 710 O O . GLU A 1 89 ? -10.805 -22.562 15.195 1 33.62 89 GLU A O 1
ATOM 715 N N . LYS A 1 90 ? -10.781 -22.312 13.062 1 36.72 90 LYS A N 1
ATOM 716 C CA . LYS A 1 90 ? -12.18 -22.672 13.266 1 36.72 90 LYS A CA 1
ATOM 717 C C . LYS A 1 90 ? -12.344 -24.188 13.406 1 36.72 90 LYS A C 1
ATOM 719 O O . LYS A 1 90 ? -13.461 -24.703 13.438 1 36.72 90 LYS A O 1
ATOM 724 N N . LYS A 1 91 ? -11.195 -24.797 13.031 1 33.69 91 LYS A N 1
ATOM 725 C CA . LYS A 1 91 ? -11.555 -26.203 13.141 1 33.69 91 LYS A CA 1
ATOM 726 C C . LYS A 1 91 ? -11.477 -26.688 14.586 1 33.69 91 LYS A C 1
ATOM 728 O O . LYS A 1 91 ? -11.625 -27.875 14.859 1 33.69 91 LYS A O 1
ATOM 733 N N . TYR A 1 92 ? -11.086 -25.719 15.484 1 26.38 92 TYR A N 1
ATOM 734 C CA . TYR A 1 92 ? -11.32 -26.359 16.781 1 26.38 92 TYR A CA 1
ATOM 735 C C . TYR A 1 92 ? -12.773 -26.203 17.203 1 26.38 92 TYR A C 1
ATOM 737 O O . TYR A 1 92 ? -13.43 -25.219 16.859 1 26.38 92 TYR A O 1
ATOM 745 N N . MET B 1 1 ? 4.055 2.396 -10.648 1 91.81 1 MET B N 1
ATOM 746 C CA . MET B 1 1 ? 4.301 1.013 -10.25 1 91.81 1 MET B CA 1
ATOM 747 C C . MET B 1 1 ? 5.141 0.29 -11.297 1 91.81 1 MET B C 1
ATOM 749 O O . MET B 1 1 ? 4.961 0.502 -12.5 1 91.81 1 MET B O 1
ATOM 753 N N . GLU B 1 2 ? 6.059 -0.629 -10.859 1 94.5 2 GLU B N 1
ATOM 754 C CA . GLU B 1 2 ? 6.867 -1.467 -11.742 1 94.5 2 GLU B CA 1
ATOM 755 C C . GLU B 1 2 ? 6.418 -2.924 -11.68 1 94.5 2 GLU B C 1
ATOM 757 O O . GLU B 1 2 ? 6.961 -3.717 -10.914 1 94.5 2 GLU B O 1
ATOM 762 N N . SER B 1 3 ? 5.48 -3.246 -12.508 1 97.12 3 SER B N 1
ATOM 763 C CA . SER B 1 3 ? 4.809 -4.535 -12.398 1 97.12 3 SER B CA 1
ATOM 764 C C . SER B 1 3 ? 5.668 -5.66 -12.961 1 97.12 3 SER B C 1
ATOM 766 O O . SER B 1 3 ? 5.41 -6.836 -12.703 1 97.12 3 SER B O 1
ATOM 768 N N . ASN B 1 4 ? 6.715 -5.332 -13.719 1 97.19 4 ASN B N 1
ATOM 769 C CA . ASN B 1 4 ? 7.547 -6.34 -14.359 1 97.19 4 ASN B CA 1
ATOM 770 C C . ASN B 1 4 ? 8.18 -7.281 -13.344 1 97.19 4 ASN B C 1
ATOM 772 O O . ASN B 1 4 ? 8.383 -8.461 -13.617 1 97.19 4 ASN B O 1
ATOM 776 N N . LEU B 1 5 ? 8.461 -6.746 -12.211 1 97.5 5 LEU B N 1
ATOM 777 C CA . LEU B 1 5 ? 9.078 -7.562 -11.172 1 97.5 5 LEU B CA 1
ATOM 778 C C . LEU B 1 5 ? 8.102 -8.625 -10.664 1 97.5 5 LEU B C 1
ATOM 780 O O . LEU B 1 5 ? 8.516 -9.727 -10.305 1 97.5 5 LEU B O 1
ATOM 784 N N . ILE B 1 6 ? 6.77 -8.375 -10.641 1 98.62 6 ILE B N 1
ATOM 785 C CA . ILE B 1 6 ? 5.77 -9.367 -10.258 1 98.62 6 ILE B CA 1
ATOM 786 C C . ILE B 1 6 ? 5.746 -10.5 -11.281 1 98.62 6 ILE B C 1
ATOM 788 O O . ILE B 1 6 ? 5.773 -11.672 -10.914 1 98.62 6 ILE B O 1
ATOM 792 N N . HIS B 1 7 ? 5.816 -10.109 -12.586 1 98.19 7 HIS B N 1
ATOM 793 C CA . HIS B 1 7 ? 5.836 -11.109 -13.641 1 98.19 7 HIS B CA 1
ATOM 794 C C . HIS B 1 7 ? 7.07 -12.008 -13.531 1 98.19 7 HIS B C 1
ATOM 796 O O . HIS B 1 7 ? 6.961 -13.234 -13.617 1 98.19 7 HIS B O 1
ATOM 802 N N . SER B 1 8 ? 8.203 -11.344 -13.281 1 98 8 SER B N 1
ATOM 803 C CA . SER B 1 8 ? 9.461 -12.078 -13.188 1 98 8 SER B CA 1
ATOM 804 C C . SER B 1 8 ? 9.445 -13.047 -12.008 1 98 8 SER B C 1
ATOM 806 O O . SER B 1 8 ? 9.867 -14.203 -12.133 1 98 8 SER B O 1
ATOM 808 N N . LYS B 1 9 ? 8.898 -12.633 -10.867 1 98.25 9 LYS B N 1
ATOM 809 C CA . LYS B 1 9 ? 8.836 -13.469 -9.672 1 98.25 9 LYS B CA 1
ATOM 810 C C . LYS B 1 9 ? 7.875 -14.641 -9.859 1 98.25 9 LYS B C 1
ATOM 812 O O . LYS B 1 9 ? 8.164 -15.766 -9.445 1 98.25 9 LYS B O 1
ATOM 817 N N . LEU B 1 10 ? 6.766 -14.375 -10.484 1 98.75 10 LEU B N 1
ATOM 818 C CA . LEU B 1 10 ? 5.824 -15.438 -10.797 1 98.75 10 LEU B CA 1
ATOM 819 C C . LEU B 1 10 ? 6.477 -16.484 -11.695 1 98.75 10 LEU B C 1
ATOM 821 O O . LEU B 1 10 ? 6.438 -17.688 -11.383 1 98.75 10 LEU B O 1
ATOM 825 N N . LYS B 1 11 ? 7.145 -16.016 -12.727 1 98.31 11 LYS B N 1
ATOM 826 C CA . LYS B 1 11 ? 7.785 -16.922 -13.672 1 98.31 11 LYS B CA 1
ATOM 827 C C . LYS B 1 11 ? 8.883 -17.75 -12.992 1 98.31 11 LYS B C 1
ATOM 829 O O . LYS B 1 11 ? 8.992 -18.953 -13.219 1 98.31 11 LYS B O 1
ATOM 834 N N . MET B 1 12 ? 9.672 -17.109 -12.156 1 98.31 12 MET B N 1
ATOM 835 C CA . MET B 1 12 ? 10.758 -17.766 -11.438 1 98.31 12 MET B CA 1
ATOM 836 C C . MET B 1 12 ? 10.227 -18.891 -10.555 1 98.31 12 MET B C 1
ATOM 838 O O . MET B 1 12 ? 10.906 -19.891 -10.344 1 98.31 12 MET B O 1
ATOM 842 N N . LYS B 1 13 ? 8.977 -18.781 -10.102 1 98.12 13 LYS B N 1
ATOM 843 C CA . LYS B 1 13 ? 8.367 -19.781 -9.219 1 98.12 13 LYS B CA 1
ATOM 844 C C . LYS B 1 13 ? 7.52 -20.766 -10.008 1 98.12 13 LYS B C 1
ATOM 846 O O . LYS B 1 13 ? 6.871 -21.641 -9.43 1 98.12 13 LYS B O 1
ATOM 851 N N . GLY B 1 14 ? 7.473 -20.547 -11.344 1 98.5 14 GLY B N 1
ATOM 852 C CA . GLY B 1 14 ? 6.656 -21.391 -12.203 1 98.5 14 GLY B CA 1
ATOM 853 C C . GLY B 1 14 ? 5.168 -21.125 -12.055 1 98.5 14 GLY B C 1
ATOM 854 O O . GLY B 1 14 ? 4.352 -22.031 -12.211 1 98.5 14 GLY B O 1
ATOM 855 N N . LYS B 1 15 ? 4.852 -19.984 -11.609 1 98.81 15 LYS B N 1
ATOM 856 C CA . LYS B 1 15 ? 3.467 -19.594 -11.359 1 98.81 15 LYS B CA 1
ATOM 857 C C . LYS B 1 15 ? 3.012 -18.516 -12.344 1 98.81 15 LYS B C 1
ATOM 859 O O . LYS B 1 15 ? 3.807 -18.031 -13.156 1 98.81 15 LYS B O 1
ATOM 864 N N . ASN B 1 16 ? 1.718 -18.234 -12.414 1 98.69 16 ASN B N 1
ATOM 865 C CA . ASN B 1 16 ? 1.133 -17.188 -13.242 1 98.69 16 ASN B CA 1
ATOM 866 C C . ASN B 1 16 ? 0.07 -16.406 -12.477 1 98.69 16 ASN B C 1
ATOM 868 O O . ASN B 1 16 ? -0.164 -16.656 -11.297 1 98.69 16 ASN B O 1
ATOM 872 N N . VAL B 1 17 ? -0.532 -15.469 -13.102 1 98.88 17 VAL B N 1
ATOM 873 C CA . VAL B 1 17 ? -1.495 -14.578 -12.461 1 98.88 17 VAL B CA 1
ATOM 874 C C . VAL B 1 17 ? -2.719 -15.375 -12.016 1 98.88 17 VAL B C 1
ATOM 876 O O . VAL B 1 17 ? -3.307 -15.086 -10.969 1 98.88 17 VAL B O 1
ATOM 879 N N . GLU B 1 18 ? -3.076 -16.422 -12.719 1 98.88 18 GLU B N 1
ATOM 880 C CA . GLU B 1 18 ? -4.176 -17.297 -12.312 1 98.88 18 GLU B CA 1
ATOM 881 C C . GLU B 1 18 ? -3.887 -17.953 -10.969 1 98.88 18 GLU B C 1
ATOM 883 O O . GLU B 1 18 ? -4.762 -18.016 -10.102 1 98.88 18 GLU B O 1
ATOM 888 N N . TRP B 1 19 ? -2.74 -18.438 -10.875 1 98.88 19 TRP B N 1
ATOM 889 C CA . TRP B 1 19 ? -2.318 -19.031 -9.609 1 98.88 19 TRP B CA 1
ATOM 890 C C . TRP B 1 19 ? -2.385 -18 -8.484 1 98.88 19 TRP B C 1
ATOM 892 O O . TRP B 1 19 ? -2.885 -18.297 -7.395 1 98.88 19 TRP B O 1
ATOM 902 N N . LEU B 1 20 ? -1.862 -16.797 -8.719 1 98.94 20 LEU B N 1
ATOM 903 C CA . LEU B 1 20 ? -1.856 -15.719 -7.73 1 98.94 20 LEU B CA 1
ATOM 904 C C . LEU B 1 20 ? -3.273 -15.406 -7.262 1 98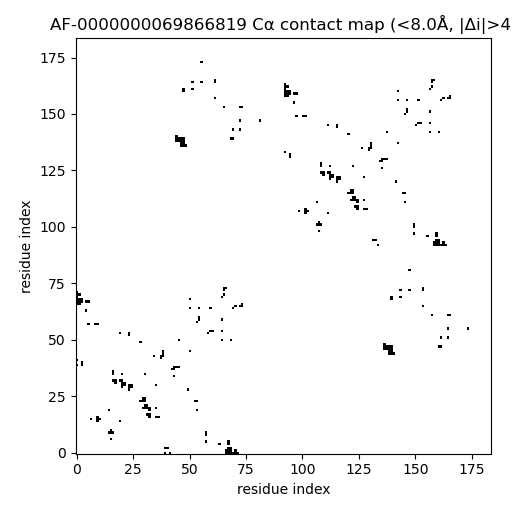.94 20 LEU B C 1
ATOM 906 O O . LEU B 1 20 ? -3.523 -15.305 -6.059 1 98.94 20 LEU B O 1
ATOM 910 N N . ALA B 1 21 ? -4.191 -15.273 -8.188 1 98.88 21 ALA B N 1
ATOM 911 C CA . ALA B 1 21 ? -5.59 -15 -7.879 1 98.88 21 ALA B CA 1
ATOM 912 C C . ALA B 1 21 ? -6.18 -16.094 -6.988 1 98.88 21 ALA B C 1
ATOM 914 O O . ALA B 1 21 ? -6.859 -15.797 -6 1 98.88 21 ALA B O 1
ATOM 915 N N . ASN B 1 22 ? -5.883 -17.344 -7.348 1 98.81 22 ASN B N 1
ATOM 916 C CA . ASN B 1 22 ? -6.379 -18.484 -6.582 1 98.81 22 ASN B CA 1
ATOM 917 C C . ASN B 1 22 ? -5.82 -18.5 -5.164 1 98.81 22 ASN B C 1
ATOM 919 O O . ASN B 1 22 ? -6.555 -18.75 -4.203 1 98.81 22 ASN B O 1
ATOM 923 N N . GLU B 1 23 ? -4.555 -18.234 -5.055 1 98.81 23 GLU B N 1
ATOM 924 C CA . GLU B 1 23 ? -3.916 -18.234 -3.74 1 98.81 23 GLU B CA 1
ATOM 925 C C . GLU B 1 23 ? -4.469 -17.109 -2.865 1 98.81 23 GLU B C 1
ATOM 927 O O . GLU B 1 23 ? -4.77 -17.328 -1.689 1 98.81 23 GLU B O 1
ATOM 932 N N . MET B 1 24 ? -4.582 -15.93 -3.447 1 98.81 24 MET B N 1
ATOM 933 C CA . MET B 1 24 ? -5.133 -14.812 -2.68 1 98.81 24 MET B CA 1
ATOM 934 C C . MET B 1 24 ? -6.543 -15.125 -2.199 1 98.81 24 MET B C 1
ATOM 936 O O . MET B 1 24 ? -6.879 -14.875 -1.04 1 98.81 24 MET B O 1
ATOM 940 N N . THR B 1 25 ? -7.324 -15.727 -3.102 1 98.75 25 THR B N 1
ATOM 941 C CA . THR B 1 25 ? -8.695 -16.094 -2.748 1 98.75 25 THR B CA 1
ATOM 942 C C . THR B 1 25 ? -8.695 -17.141 -1.636 1 98.75 25 THR B C 1
ATOM 944 O O . THR B 1 25 ? -9.484 -17.047 -0.689 1 98.75 25 THR B O 1
ATOM 947 N N . ALA B 1 26 ? -7.777 -18.078 -1.701 1 98.56 26 ALA B N 1
ATOM 948 C CA . ALA B 1 26 ? -7.668 -19.125 -0.697 1 98.56 26 ALA B CA 1
ATOM 949 C C . ALA B 1 26 ? -7.285 -18.547 0.663 1 98.56 26 ALA B C 1
ATOM 951 O O . ALA B 1 26 ? -7.695 -19.078 1.702 1 98.56 26 ALA B O 1
ATOM 952 N N . TYR B 1 27 ? -6.57 -17.453 0.65 1 98 27 TYR B N 1
ATOM 953 C CA . TYR B 1 27 ? -6.102 -16.844 1.887 1 98 27 TYR B CA 1
ATOM 954 C C . TYR B 1 27 ? -7.098 -15.797 2.387 1 98 27 TYR B C 1
ATOM 956 O O . TYR B 1 27 ? -6.797 -15.031 3.303 1 98 27 TYR B O 1
ATOM 964 N N . GLY B 1 28 ? -8.211 -15.695 1.716 1 96.88 28 GLY B N 1
ATOM 965 C CA . GLY B 1 28 ? -9.305 -14.898 2.252 1 96.88 28 GLY B CA 1
ATOM 966 C C . GLY B 1 28 ? -9.414 -13.531 1.612 1 96.88 28 GLY B C 1
ATOM 967 O O . GLY B 1 28 ? -10.055 -12.633 2.162 1 96.88 28 GLY B O 1
ATOM 968 N N . GLN B 1 29 ? -8.742 -13.344 0.518 1 98.25 29 GLN B N 1
ATOM 969 C CA . GLN B 1 29 ? -8.836 -12.109 -0.252 1 98.25 29 GLN B CA 1
ATOM 970 C C . GLN B 1 29 ? -9.266 -12.383 -1.688 1 98.25 29 GLN B C 1
ATOM 972 O O . GLN B 1 29 ? -8.438 -12.43 -2.598 1 98.25 29 GLN B O 1
ATOM 977 N N . PRO B 1 30 ? -10.539 -12.539 -1.849 1 98.62 30 PRO B N 1
ATOM 978 C CA . PRO B 1 30 ? -11.039 -12.914 -3.174 1 98.62 30 PRO B CA 1
ATOM 979 C C . PRO B 1 30 ? -10.711 -11.867 -4.242 1 98.62 30 PRO B C 1
ATOM 981 O O . PRO B 1 30 ? -10.953 -10.68 -4.039 1 98.62 30 PRO B O 1
ATOM 984 N N . ILE B 1 31 ? -10.234 -12.367 -5.352 1 98.81 31 ILE B N 1
ATOM 985 C CA . ILE B 1 31 ? -9.859 -11.492 -6.461 1 98.81 31 ILE B CA 1
ATOM 986 C C . ILE B 1 31 ? -9.742 -12.312 -7.746 1 98.81 31 ILE B C 1
ATOM 988 O O . ILE B 1 31 ? -9.289 -13.461 -7.719 1 98.81 31 ILE B O 1
ATOM 992 N N . SER B 1 32 ? -10.133 -11.805 -8.859 1 98.88 32 SER B N 1
ATOM 993 C CA . SER B 1 32 ? -10.031 -12.5 -10.141 1 98.88 32 SER B CA 1
ATOM 994 C C . SER B 1 32 ? -8.711 -12.18 -10.828 1 98.88 32 SER B C 1
ATOM 996 O O . SER B 1 32 ? -8.102 -11.141 -10.578 1 98.88 32 SER B O 1
ATOM 998 N N . ALA B 1 33 ? -8.312 -13.07 -11.773 1 98.81 33 ALA B N 1
ATOM 999 C CA . ALA B 1 33 ? -7.133 -12.812 -12.594 1 98.81 33 ALA B CA 1
ATOM 1000 C C . ALA B 1 33 ? -7.297 -11.531 -13.406 1 98.81 33 ALA B C 1
ATOM 1002 O O . ALA B 1 33 ? -6.355 -10.742 -13.531 1 98.81 33 ALA B O 1
ATOM 1003 N N . SER B 1 34 ? -8.469 -11.32 -13.898 1 98.81 34 SER B N 1
ATOM 1004 C CA . SER B 1 34 ? -8.742 -10.117 -14.672 1 98.81 34 SER B CA 1
ATOM 1005 C C . SER B 1 34 ? -8.492 -8.859 -13.852 1 98.81 34 SER B C 1
ATOM 1007 O O . SER B 1 34 ? -7.926 -7.883 -14.352 1 98.81 34 SER B O 1
ATOM 1009 N N . THR B 1 35 ? -8.922 -8.844 -12.57 1 98.75 35 THR B N 1
ATOM 1010 C CA . THR B 1 35 ? -8.711 -7.695 -11.695 1 98.75 35 THR B CA 1
ATOM 1011 C C . THR B 1 35 ? -7.227 -7.504 -11.406 1 98.75 35 THR B C 1
ATOM 1013 O O . THR B 1 35 ? -6.734 -6.375 -11.383 1 98.75 35 THR B O 1
ATOM 1016 N N . ILE B 1 36 ? -6.484 -8.617 -11.219 1 98.81 36 ILE B N 1
ATOM 1017 C CA . ILE B 1 36 ? -5.051 -8.523 -10.969 1 98.81 36 ILE B CA 1
ATOM 1018 C C . ILE B 1 36 ? -4.355 -7.91 -12.18 1 98.81 36 ILE B C 1
ATOM 1020 O O . ILE B 1 36 ? -3.492 -7.039 -12.039 1 98.81 36 ILE B O 1
ATOM 1024 N N . TYR B 1 37 ? -4.766 -8.312 -13.383 1 98.62 37 TYR B N 1
ATOM 1025 C CA . TYR B 1 37 ? -4.176 -7.73 -14.586 1 98.62 37 TYR B CA 1
ATOM 1026 C C . TYR B 1 37 ? -4.43 -6.23 -14.648 1 98.62 37 TYR B C 1
ATOM 1028 O O . TYR B 1 37 ? -3.541 -5.457 -15.016 1 98.62 37 TYR B O 1
ATOM 1036 N N . LYS B 1 38 ? -5.641 -5.809 -14.352 1 98.69 38 LYS B N 1
ATOM 1037 C CA . LYS B 1 38 ? -5.961 -4.383 -14.352 1 98.69 38 LYS B CA 1
ATOM 1038 C C . LYS B 1 38 ? -5.109 -3.623 -13.344 1 98.69 38 LYS B C 1
ATOM 1040 O O . LYS B 1 38 ? -4.715 -2.48 -13.586 1 98.69 38 LYS B O 1
ATOM 1045 N N . LYS B 1 39 ? -4.863 -4.273 -12.219 1 98.56 39 LYS B N 1
ATOM 1046 C CA . LYS B 1 39 ? -4.004 -3.654 -11.211 1 98.56 39 LYS B CA 1
ATOM 1047 C C . LYS B 1 39 ? -2.562 -3.559 -11.695 1 98.56 39 LYS B C 1
ATOM 1049 O O . LYS B 1 39 ? -1.916 -2.521 -11.539 1 98.56 39 LYS B O 1
ATOM 1054 N N . LEU B 1 40 ? -2.105 -4.598 -12.344 1 98.44 40 LEU B N 1
ATOM 1055 C CA . LEU B 1 40 ? -0.735 -4.637 -12.844 1 98.44 40 LEU B CA 1
ATOM 1056 C C . LEU B 1 40 ? -0.533 -3.615 -13.953 1 98.44 40 LEU B C 1
ATOM 1058 O O . LEU B 1 40 ? 0.568 -3.088 -14.125 1 98.44 40 LEU B O 1
ATOM 1062 N N . LYS B 1 41 ? -1.628 -3.277 -14.609 1 97.44 41 LYS B N 1
ATOM 1063 C CA . LYS B 1 41 ? -1.582 -2.271 -15.672 1 97.44 41 LYS B CA 1
ATOM 1064 C C . LYS B 1 41 ? -1.778 -0.868 -15.102 1 97.44 41 LYS B C 1
ATOM 1066 O O . LYS B 1 41 ? -1.635 0.123 -15.82 1 97.44 41 LYS B O 1
ATOM 1071 N N . GLY B 1 42 ? -2.145 -0.787 -13.914 1 97.06 42 GLY B N 1
ATOM 1072 C CA . GLY B 1 42 ? -2.322 0.507 -13.273 1 97.06 42 GLY B CA 1
ATOM 1073 C C . GLY B 1 42 ? -3.727 1.061 -13.43 1 97.06 42 GLY B C 1
ATOM 1074 O O . GLY B 1 42 ? -3.98 2.223 -13.109 1 97.06 42 GLY B O 1
ATOM 1075 N N . GLU B 1 43 ? -4.609 0.295 -13.922 1 97.81 43 GLU B N 1
ATOM 1076 C CA . GLU B 1 43 ? -5.988 0.733 -14.117 1 97.81 43 GLU B CA 1
ATOM 1077 C C . GLU B 1 43 ? -6.766 0.716 -12.805 1 97.81 43 GLU B C 1
ATOM 1079 O O . GLU B 1 43 ? -7.684 1.515 -12.609 1 97.81 43 GLU B O 1
ATOM 1084 N N . VAL B 1 44 ? -6.465 -0.198 -11.945 1 97.94 44 VAL B N 1
ATOM 1085 C CA . VAL B 1 44 ? -7.02 -0.323 -10.602 1 97.94 44 VAL B CA 1
ATOM 1086 C C . VAL B 1 44 ? -5.895 -0.3 -9.57 1 97.94 44 VAL B C 1
ATOM 1088 O O . VAL B 1 44 ? -4.832 -0.886 -9.789 1 97.94 44 VAL B O 1
ATOM 1091 N N . VAL B 1 45 ? -6.109 0.328 -8.445 1 97.69 45 VAL B N 1
ATOM 1092 C CA . VAL B 1 45 ? -5.07 0.528 -7.445 1 97.69 45 VAL B CA 1
ATOM 1093 C C . VAL B 1 45 ? -5.043 -0.659 -6.484 1 97.69 45 VAL B C 1
ATOM 1095 O O . VAL B 1 45 ? -6.094 -1.188 -6.113 1 97.69 45 VAL B O 1
ATOM 1098 N N . PHE B 1 46 ? -3.885 -1.057 -6 1 98.62 46 PHE B N 1
ATOM 1099 C CA . PHE B 1 46 ? -3.725 -2.076 -4.969 1 98.62 46 PHE B CA 1
ATOM 1100 C C . PHE B 1 46 ? -4.059 -1.514 -3.594 1 98.62 46 PHE B C 1
ATOM 1102 O O . PHE B 1 46 ? -3.713 -0.372 -3.285 1 98.62 46 PHE B O 1
ATOM 1109 N N . LYS B 1 47 ? -4.637 -2.387 -2.799 1 98.38 47 LYS B N 1
ATOM 1110 C CA . LYS B 1 47 ? -4.75 -2.105 -1.371 1 98.38 47 LYS B CA 1
ATOM 1111 C C . LYS B 1 47 ? -3.51 -2.572 -0.617 1 98.38 47 LYS B C 1
ATOM 1113 O O . LYS B 1 47 ? -2.799 -3.471 -1.075 1 98.38 47 LYS B O 1
ATOM 1118 N N . ALA B 1 48 ? -3.336 -1.989 0.536 1 98.62 48 ALA B N 1
ATOM 1119 C CA . ALA B 1 48 ? -2.219 -2.416 1.374 1 98.62 48 ALA B CA 1
ATOM 1120 C C . ALA B 1 48 ? -2.311 -3.906 1.69 1 98.62 48 ALA B C 1
ATOM 1122 O O . ALA B 1 48 ? -1.292 -4.598 1.748 1 98.62 48 ALA B O 1
ATOM 1123 N N . SER B 1 49 ? -3.516 -4.379 1.831 1 98.12 49 SER B N 1
ATOM 1124 C CA . SER B 1 49 ? -3.697 -5.797 2.121 1 98.12 49 SER B CA 1
ATOM 1125 C C . SER B 1 49 ? -3.27 -6.66 0.94 1 98.12 49 SER B C 1
ATOM 1127 O O . SER B 1 49 ? -2.711 -7.746 1.127 1 98.12 49 SER B O 1
ATOM 1129 N N . ASP B 1 50 ? -3.545 -6.164 -0.282 1 98.31 50 ASP B N 1
ATOM 1130 C CA . ASP B 1 50 ? -3.068 -6.848 -1.479 1 98.31 50 ASP B CA 1
ATOM 1131 C C . ASP B 1 50 ? -1.544 -6.93 -1.498 1 98.31 50 ASP 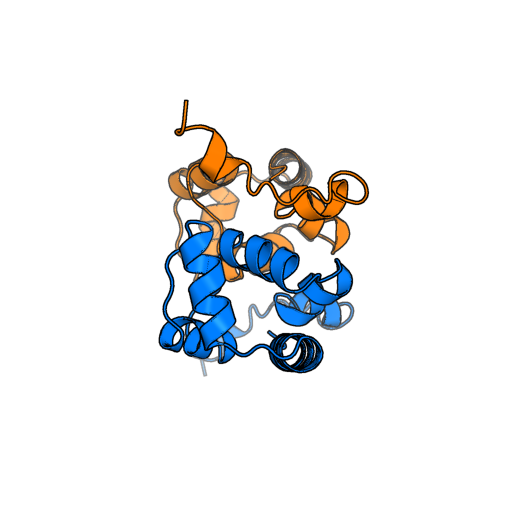B C 1
ATOM 1133 O O . ASP B 1 50 ? -0.976 -8 -1.716 1 98.31 50 ASP B O 1
ATOM 1137 N N . ILE B 1 51 ? -0.992 -5.828 -1.256 1 98.75 51 ILE B N 1
ATOM 1138 C CA . ILE B 1 51 ? 0.459 -5.691 -1.318 1 98.75 51 ILE B CA 1
ATOM 1139 C C . ILE B 1 51 ? 1.109 -6.625 -0.299 1 98.75 51 ILE B C 1
ATOM 1141 O O . ILE B 1 51 ? 2.066 -7.332 -0.62 1 98.75 51 ILE B O 1
ATOM 1145 N N . LYS B 1 52 ? 0.547 -6.652 0.881 1 98.25 52 LYS B N 1
ATOM 1146 C CA . LYS B 1 52 ? 1.076 -7.516 1.934 1 98.25 52 LYS B CA 1
ATOM 1147 C C . LYS B 1 52 ? 1.02 -8.984 1.521 1 98.25 52 LYS B C 1
ATOM 1149 O O . LYS B 1 52 ? 2.027 -9.688 1.583 1 98.25 52 LYS B O 1
ATOM 1154 N N . LEU B 1 53 ? -0.126 -9.422 1.054 1 98.5 53 LEU B N 1
ATOM 1155 C CA . LEU B 1 53 ? -0.317 -10.836 0.752 1 98.5 53 LEU B CA 1
ATOM 1156 C C . LEU B 1 53 ? 0.516 -11.25 -0.456 1 98.5 53 LEU B C 1
ATOM 1158 O O . LEU B 1 53 ? 1.159 -12.305 -0.44 1 98.5 53 LEU B O 1
ATOM 1162 N N . ILE B 1 54 ? 0.521 -10.414 -1.437 1 98.75 54 ILE B N 1
ATOM 1163 C CA . ILE B 1 54 ? 1.303 -10.719 -2.627 1 98.75 54 ILE B CA 1
ATOM 1164 C C . ILE B 1 54 ? 2.785 -10.789 -2.27 1 98.75 54 ILE B C 1
ATOM 1166 O O . ILE B 1 54 ? 3.512 -11.656 -2.758 1 98.75 54 ILE B O 1
ATOM 1170 N N . SER B 1 55 ? 3.227 -9.844 -1.443 1 98.56 55 SER B N 1
ATOM 1171 C CA . SER B 1 55 ? 4.625 -9.812 -1.026 1 98.56 55 SER B CA 1
ATOM 1172 C C . SER B 1 55 ? 5.016 -11.094 -0.297 1 98.56 55 SER B C 1
ATOM 1174 O O . SER B 1 55 ? 6.125 -11.602 -0.472 1 98.56 55 SER B O 1
ATOM 1176 N N . GLN B 1 56 ? 4.137 -11.609 0.481 1 97.88 56 GLN B N 1
ATOM 1177 C CA . GLN B 1 56 ? 4.383 -12.859 1.188 1 97.88 56 GLN B CA 1
ATOM 1178 C C . GLN B 1 56 ? 4.402 -14.047 0.221 1 97.88 56 GLN B C 1
ATOM 1180 O O . GLN B 1 56 ? 5.285 -14.898 0.299 1 97.88 56 GLN B O 1
ATOM 1185 N N . LEU B 1 57 ? 3.436 -14.109 -0.678 1 98.31 57 LEU B N 1
ATOM 1186 C CA . LEU B 1 57 ? 3.309 -15.219 -1.617 1 98.31 57 LEU B CA 1
ATOM 1187 C C . LEU B 1 57 ? 4.504 -15.266 -2.566 1 98.31 57 LEU B C 1
ATOM 1189 O O . LEU B 1 57 ? 4.953 -16.344 -2.951 1 98.31 57 LEU B O 1
ATOM 1193 N N . LEU B 1 58 ? 5.055 -14.078 -2.879 1 98.44 58 LEU B N 1
ATOM 1194 C CA . LEU B 1 58 ? 6.125 -14.016 -3.869 1 98.44 58 LEU B CA 1
ATOM 1195 C C . LEU B 1 58 ? 7.465 -13.719 -3.205 1 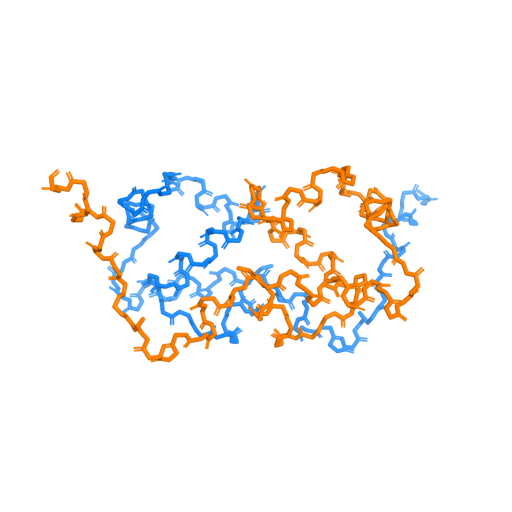98.44 58 LEU B C 1
ATOM 1197 O O . LEU B 1 58 ? 8.484 -13.57 -3.887 1 98.44 58 LEU B O 1
ATOM 1201 N N . ASP B 1 59 ? 7.473 -13.578 -1.907 1 97.25 59 ASP B N 1
ATOM 1202 C CA . ASP B 1 59 ? 8.68 -13.406 -1.1 1 97.25 59 ASP B CA 1
ATOM 1203 C C . ASP B 1 59 ? 9.414 -12.125 -1.48 1 97.25 59 ASP B C 1
ATOM 1205 O O . ASP B 1 59 ? 10.617 -12.148 -1.747 1 97.25 59 ASP B O 1
ATOM 1209 N N . PHE B 1 60 ? 8.703 -11.031 -1.534 1 97.88 60 PHE B N 1
ATOM 1210 C CA . PHE B 1 60 ? 9.328 -9.734 -1.791 1 97.88 60 PHE B CA 1
ATOM 1211 C C . PHE B 1 60 ? 10.094 -9.25 -0.565 1 97.88 60 PHE B C 1
ATOM 1213 O O . PHE B 1 60 ? 9.641 -9.422 0.566 1 97.88 60 PHE B O 1
ATOM 1220 N N . ASN B 1 61 ? 11.234 -8.688 -0.82 1 96.44 61 ASN B N 1
ATOM 1221 C CA . ASN B 1 61 ? 11.859 -7.938 0.263 1 96.44 61 ASN B CA 1
ATOM 1222 C C . ASN B 1 61 ? 11.406 -6.484 0.273 1 96.44 61 ASN B C 1
ATOM 1224 O O . ASN B 1 61 ? 10.648 -6.059 -0.602 1 96.44 61 ASN B O 1
ATOM 1228 N N . ASN B 1 62 ? 11.844 -5.707 1.235 1 96.31 62 ASN B N 1
ATOM 1229 C CA . ASN B 1 62 ? 11.383 -4.332 1.405 1 96.31 62 ASN B CA 1
ATOM 1230 C C . ASN B 1 62 ? 11.688 -3.482 0.176 1 96.31 62 ASN B C 1
ATOM 1232 O O . ASN B 1 62 ? 10.859 -2.672 -0.245 1 96.31 62 ASN B O 1
ATOM 1236 N N . GLU B 1 63 ? 12.852 -3.604 -0.364 1 95.88 63 GLU B N 1
ATOM 1237 C CA . GLU B 1 63 ? 13.25 -2.83 -1.538 1 95.88 63 GLU B CA 1
ATOM 1238 C C . GLU B 1 63 ? 12.359 -3.156 -2.736 1 95.88 63 GLU B C 1
ATOM 1240 O O . GLU B 1 63 ? 11.992 -2.264 -3.504 1 95.88 63 GLU B O 1
ATOM 1245 N N . GLU B 1 64 ? 12.047 -4.438 -2.895 1 97.56 64 GLU B N 1
ATOM 1246 C CA . GLU B 1 64 ? 11.172 -4.852 -3.986 1 97.56 64 GLU B CA 1
ATOM 1247 C C . GLU B 1 64 ? 9.773 -4.25 -3.834 1 97.56 64 GLU B C 1
ATOM 1249 O O . GLU B 1 64 ? 9.195 -3.766 -4.805 1 97.56 64 GLU B O 1
ATOM 1254 N N . ILE B 1 65 ? 9.242 -4.262 -2.607 1 98.5 65 ILE B N 1
ATOM 1255 C CA . ILE B 1 65 ? 7.918 -3.703 -2.348 1 98.5 65 ILE B CA 1
ATOM 1256 C C . ILE B 1 65 ? 7.895 -2.229 -2.74 1 98.5 65 ILE B C 1
ATOM 1258 O O . ILE B 1 65 ? 7 -1.785 -3.463 1 98.5 65 ILE B O 1
ATOM 1262 N N . MET B 1 66 ? 8.93 -1.492 -2.326 1 98.12 66 MET B N 1
ATOM 1263 C CA . MET B 1 66 ? 8.992 -0.067 -2.637 1 98.12 66 MET B CA 1
ATOM 1264 C C . MET B 1 66 ? 9.148 0.156 -4.137 1 98.12 66 MET B C 1
ATOM 1266 O O . MET B 1 66 ? 8.477 1.017 -4.711 1 98.12 66 MET B O 1
ATOM 1270 N N . THR B 1 67 ? 9.992 -0.63 -4.785 1 97.06 67 THR B N 1
ATOM 1271 C CA . THR B 1 67 ? 10.25 -0.496 -6.211 1 97.06 67 THR B CA 1
ATOM 1272 C C . THR B 1 67 ? 9.008 -0.831 -7.027 1 97.06 67 THR B C 1
ATOM 1274 O O . THR B 1 67 ? 8.695 -0.148 -8.008 1 97.06 67 THR B O 1
ATOM 1277 N N . ILE B 1 68 ? 8.258 -1.814 -6.629 1 98.25 68 ILE B N 1
ATOM 1278 C CA . ILE B 1 68 ? 7.117 -2.297 -7.402 1 98.25 68 ILE B CA 1
ATOM 1279 C C . ILE B 1 68 ? 5.93 -1.355 -7.211 1 98.25 68 ILE B C 1
ATOM 1281 O O . ILE B 1 68 ? 5.371 -0.843 -8.18 1 98.25 68 ILE B O 1
ATOM 1285 N N . PHE B 1 69 ? 5.59 -1.005 -5.977 1 98.19 69 PHE B N 1
ATOM 1286 C CA . PHE B 1 69 ? 4.297 -0.385 -5.707 1 98.19 69 PHE B CA 1
ATOM 1287 C C . PHE B 1 69 ? 4.461 1.107 -5.445 1 98.19 69 PHE B C 1
ATOM 1289 O O . PHE B 1 69 ? 3.486 1.862 -5.5 1 98.19 69 PHE B O 1
ATOM 1296 N N . PHE B 1 70 ? 5.746 1.547 -5.145 1 97.94 70 PHE B N 1
ATOM 1297 C CA . PHE B 1 70 ? 5.965 2.936 -4.758 1 97.94 70 PHE B CA 1
ATOM 1298 C C . PHE B 1 70 ? 7.191 3.506 -5.457 1 97.94 70 PHE B C 1
ATOM 1300 O O . PHE B 1 70 ? 7.965 4.25 -4.855 1 97.94 70 PHE B O 1
ATOM 1307 N N . SER B 1 71 ? 7.359 3.129 -6.68 1 95.69 71 SER B N 1
ATOM 1308 C CA . SER B 1 71 ? 8.539 3.498 -7.449 1 95.69 71 SER B CA 1
ATOM 1309 C C . SER B 1 71 ? 8.742 5.008 -7.457 1 95.69 71 SER B C 1
ATOM 1311 O O . SER B 1 71 ? 9.883 5.488 -7.438 1 95.69 71 SER B O 1
ATOM 1313 N N . GLU B 1 72 ? 7.645 5.793 -7.465 1 93.38 72 GLU B N 1
ATOM 1314 C CA . GLU B 1 72 ? 7.715 7.25 -7.496 1 93.38 72 GLU B CA 1
ATOM 1315 C C . GLU B 1 72 ? 8.367 7.801 -6.23 1 93.38 72 GLU B C 1
ATOM 1317 O O . GLU B 1 72 ? 8.891 8.914 -6.23 1 93.38 72 GLU B O 1
ATOM 1322 N N . LEU B 1 73 ? 8.281 6.973 -5.176 1 95 73 LEU B N 1
ATOM 1323 C CA . LEU B 1 73 ? 8.844 7.426 -3.906 1 95 73 LEU B CA 1
ATOM 1324 C C . LEU B 1 73 ? 10.32 7.043 -3.797 1 95 73 LEU B C 1
ATOM 1326 O O . LEU B 1 73 ? 11.047 7.59 -2.965 1 95 73 LEU B O 1
ATOM 1330 N N . VAL B 1 74 ? 10.727 6.102 -4.484 1 89 74 VAL B N 1
ATOM 1331 C CA . VAL B 1 74 ? 12.117 5.645 -4.473 1 89 74 VAL B CA 1
ATOM 1332 C C . VAL B 1 74 ? 12.945 6.477 -5.445 1 89 74 VAL B C 1
ATOM 1334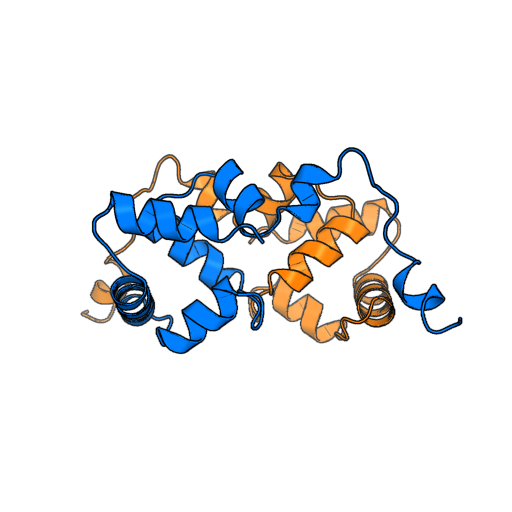 O O . VAL B 1 74 ? 14.133 6.719 -5.215 1 89 74 VAL B O 1
ATOM 1337 N N . SER B 1 75 ? 12.477 6.715 -6.598 1 70.19 75 SER B N 1
ATOM 1338 C CA . SER B 1 75 ? 13.188 7.469 -7.629 1 70.19 75 SER B CA 1
ATOM 1339 C C . SER B 1 75 ? 13.398 8.914 -7.207 1 70.19 75 SER B C 1
ATOM 1341 O O . SER B 1 75 ? 14.289 9.594 -7.73 1 70.19 75 SER B O 1
ATOM 1343 N N . LYS B 1 76 ? 12.492 9.492 -6.285 1 56.16 76 LYS B N 1
ATOM 1344 C CA . LYS B 1 76 ? 12.445 10.93 -6.027 1 56.16 76 LYS B CA 1
ATOM 1345 C C . LYS B 1 76 ? 13.734 11.406 -5.367 1 56.16 76 LYS B C 1
ATOM 1347 O O . LYS B 1 76 ? 13.836 12.57 -4.961 1 56.16 76 LYS B O 1
ATOM 1352 N N . LYS B 1 77 ? 14.781 10.812 -4.941 1 47.88 77 LYS B N 1
ATOM 1353 C CA . LYS B 1 77 ? 15.648 11.867 -4.418 1 47.88 77 LYS B CA 1
ATOM 1354 C C . LYS B 1 77 ? 15.57 13.117 -5.293 1 47.88 77 LYS B C 1
ATOM 1356 O O . LYS B 1 77 ? 15.742 14.234 -4.801 1 47.88 77 LYS B O 1
ATOM 1361 N N . THR B 1 78 ? 15.516 13.078 -6.523 1 39.59 78 THR B N 1
ATOM 1362 C CA . THR B 1 78 ? 15.758 14.344 -7.199 1 39.59 78 THR B CA 1
ATOM 1363 C C . THR B 1 78 ? 14.492 15.195 -7.234 1 39.59 78 THR B C 1
ATOM 1365 O O . THR B 1 78 ? 14.555 16.422 -7.125 1 39.59 78 THR B O 1
ATOM 1368 N N . HIS B 1 79 ? 13.297 14.633 -7.707 1 40.53 79 HIS B N 1
ATOM 1369 C CA . HIS B 1 79 ? 12.312 15.562 -8.25 1 40.53 79 HIS B CA 1
ATOM 1370 C C . HIS B 1 79 ? 11.367 16.062 -7.16 1 40.53 79 HIS B C 1
ATOM 1372 O O . HIS B 1 79 ? 10.406 15.367 -6.801 1 40.53 79 HIS B O 1
ATOM 1378 N N . ILE B 1 80 ? 11.75 16.438 -6.027 1 38.31 80 ILE B N 1
ATOM 1379 C CA . ILE B 1 80 ? 10.852 16.906 -4.973 1 38.31 80 ILE B CA 1
ATOM 1380 C C . ILE B 1 80 ? 9.781 17.812 -5.57 1 38.31 80 ILE B C 1
ATOM 1382 O O . ILE B 1 80 ? 9.148 18.594 -4.855 1 38.31 80 ILE B O 1
ATOM 1386 N N . SER B 1 81 ? 9.773 18.203 -6.809 1 39.03 81 SER B N 1
ATOM 1387 C CA . SER B 1 81 ? 8.75 19.219 -7.074 1 39.03 81 SER B CA 1
ATOM 1388 C C . SER B 1 81 ? 7.348 18.625 -6.934 1 39.03 81 SER B C 1
ATOM 1390 O O . SER B 1 81 ? 6.953 17.766 -7.711 1 39.03 81 SER B O 1
ATOM 1392 N N . VAL B 1 82 ? 6.875 18.156 -5.828 1 40.25 82 VAL B N 1
ATOM 1393 C CA . VAL B 1 82 ? 5.441 17.922 -5.734 1 40.25 82 VAL B CA 1
ATOM 1394 C C . VAL B 1 82 ? 4.695 18.844 -6.699 1 40.25 82 VAL B C 1
ATOM 1396 O O . VAL B 1 82 ? 4.766 20.062 -6.578 1 40.25 82 VAL B O 1
ATOM 1399 N N . GLU B 1 83 ? 4.414 18.484 -7.891 1 38.34 83 GLU B N 1
ATOM 1400 C CA . GLU B 1 83 ? 3.604 19.172 -8.898 1 38.34 83 GLU B CA 1
ATOM 1401 C C . GLU B 1 83 ? 2.338 19.75 -8.289 1 38.34 83 GLU B C 1
ATOM 1403 O O . GLU B 1 83 ? 1.493 19.031 -7.77 1 38.34 83 GLU B O 1
ATOM 1408 N N . ARG B 1 84 ? 2.209 20.844 -7.477 1 38.69 84 ARG B N 1
ATOM 1409 C CA . ARG B 1 84 ? 1.254 21.891 -7.84 1 38.69 84 ARG B CA 1
ATOM 1410 C C . ARG B 1 84 ? 1.023 21.922 -9.344 1 38.69 84 ARG B C 1
ATOM 1412 O O . ARG B 1 84 ? 0.463 22.875 -9.875 1 38.69 84 ARG B O 1
ATOM 1419 N N . ILE B 1 85 ? 1.545 21.078 -10.188 1 40.59 85 ILE B N 1
ATOM 1420 C CA . ILE B 1 85 ? 1.469 20.953 -11.633 1 40.59 85 ILE B CA 1
ATOM 1421 C C . ILE B 1 85 ? 0.078 20.469 -12.039 1 40.59 85 ILE B C 1
ATOM 1423 O O . ILE B 1 85 ? -0.384 20.734 -13.148 1 40.59 85 ILE B O 1
ATOM 1427 N N . VAL B 1 86 ? -0.615 19.609 -11.352 1 38.66 86 VAL B N 1
ATOM 1428 C CA . VAL B 1 86 ? -1.927 19.203 -11.844 1 38.66 86 VAL B CA 1
ATOM 1429 C C . VAL B 1 86 ? -2.826 20.422 -12 1 38.66 86 VAL B C 1
ATOM 1431 O O . VAL B 1 86 ? -3.842 20.375 -12.703 1 38.66 86 VAL B O 1
ATOM 1434 N N . MET B 1 87 ? -2.754 21.406 -11.141 1 35.62 87 MET B N 1
ATOM 1435 C CA . MET B 1 87 ? -3.641 22.547 -11.336 1 35.62 87 MET B CA 1
ATOM 1436 C C . MET B 1 87 ? -3.242 23.328 -12.578 1 35.62 87 MET B C 1
ATOM 1438 O O . MET B 1 87 ? -4.043 24.109 -13.109 1 35.62 87 MET B O 1
ATOM 1442 N N . ASN B 1 88 ? -1.985 23.391 -12.891 1 34.97 88 ASN B N 1
ATOM 1443 C CA . ASN B 1 88 ? -1.716 24.312 -13.992 1 34.97 88 ASN B CA 1
ATOM 1444 C C . ASN B 1 88 ? -2.092 23.703 -15.336 1 34.97 88 ASN B C 1
ATOM 1446 O O . ASN B 1 88 ? -1.862 24.312 -16.391 1 34.97 88 ASN B O 1
ATOM 1450 N N . GLU B 1 89 ? -2.197 22.469 -15.438 1 33.34 89 GLU B N 1
ATOM 1451 C CA . GLU B 1 89 ? -2.441 22.016 -16.812 1 33.34 89 GLU B CA 1
ATOM 1452 C C . GLU B 1 89 ? -3.816 22.453 -17.297 1 33.34 89 GLU B C 1
ATOM 1454 O O . GLU B 1 89 ? -4.066 22.484 -18.5 1 33.34 89 GLU B O 1
ATOM 1459 N N . LYS B 1 90 ? -4.809 22.297 -16.531 1 36.41 90 LYS B N 1
ATOM 1460 C CA . LYS B 1 90 ? -6.043 22.656 -17.234 1 36.41 90 LYS B CA 1
ATOM 1461 C C . LYS B 1 90 ? -6.145 24.172 -17.422 1 36.41 90 LYS B C 1
ATOM 1463 O O . LYS B 1 90 ? -7.203 24.672 -17.797 1 36.41 90 LYS B O 1
ATOM 1468 N N . LYS B 1 91 ? -5.203 24.781 -16.672 1 34.31 91 LYS B N 1
ATOM 1469 C CA . LYS B 1 91 ? -5.484 26.203 -16.906 1 34.31 91 LYS B CA 1
ATOM 1470 C C . LYS B 1 91 ? -4.93 26.656 -18.25 1 34.31 91 LYS B C 1
ATOM 1472 O O . LYS B 1 91 ? -4.902 27.859 -18.531 1 34.31 91 LYS B O 1
ATOM 1477 N N . TYR B 1 92 ? -4.5 25.641 -19 1 27.33 92 TYR B N 1
ATOM 1478 C CA . TYR B 1 92 ? -4.402 26.297 -20.312 1 27.33 92 TYR B CA 1
ATOM 1479 C C . TYR B 1 92 ? -5.773 26.438 -20.953 1 27.33 92 TYR B C 1
ATOM 1481 O O . TYR B 1 92 ? -6.656 25.594 -20.734 1 27.33 92 TYR B O 1
#

Secondary structure (DSSP, 8-state):
--THHHHHHHHHTT--HHHHHHHHHHTT----HHHHHHHHTTSSPPBHHHHHHHHHHHT--HHHHHHHH-HHHHHTTS-----S-HHHHTT-/--THHHHHHHHHTT--HHHHHHHHHHTT----HHHHHHHHTTSSPPBHHHHHHHHHHHT--HHHHHHHH-HHHHGGGS-----S-HHHHTT-